Protein AF-A0A930B1C9-F1 (afdb_monomer_lite)

Secondary structure (DSSP, 8-state):
--HHHHHTTSGGG-THHHHHHHHHHHHHHHHHHHGGGT--HHHHHHHHHHHHHTT--

Radius of gyration: 18.49 Å; chains: 1; bounding box: 47×23×46 Å

Structure (mmCIF, N/CA/C/O backbone):
data_AF-A0A930B1C9-F1
#
_entry.id   AF-A0A930B1C9-F1
#
loop_
_atom_site.group_PDB
_atom_site.id
_atom_site.type_symbol
_atom_site.label_atom_id
_atom_site.label_alt_id
_atom_site.label_comp_id
_atom_site.label_asym_id
_atom_site.label_entity_id
_atom_site.label_seq_id
_atom_site.pdbx_PDB_ins_code
_atom_site.Cartn_x
_atom_site.Cartn_y
_atom_site.Cartn_z
_atom_site.occupancy
_atom_site.B_iso_or_equiv
_atom_site.auth_seq_id
_atom_site.auth_comp_id
_atom_site.auth_asym_id
_atom_site.auth_atom_id
_atom_site.pdbx_PDB_model_num
ATOM 1 N N . MET A 1 1 ? -32.132 11.770 21.153 1.00 54.09 1 MET A N 1
ATOM 2 C CA . MET A 1 1 ? -31.700 11.453 19.769 1.00 54.09 1 MET A CA 1
ATOM 3 C C . MET A 1 1 ? -30.234 11.815 19.455 1.00 54.09 1 MET A C 1
ATOM 5 O O . MET A 1 1 ? -29.817 11.608 18.328 1.00 54.09 1 MET A O 1
ATOM 9 N N . ALA A 1 2 ? -29.416 12.296 20.409 1.00 60.09 2 ALA A N 1
ATOM 10 C CA . ALA A 1 2 ? -28.000 12.621 20.153 1.00 60.09 2 ALA A CA 1
ATOM 11 C C . ALA A 1 2 ? -27.023 11.435 20.341 1.00 60.09 2 ALA A C 1
ATOM 13 O O . ALA A 1 2 ? -26.013 11.373 19.651 1.00 60.09 2 ALA A O 1
ATOM 14 N N . GLY A 1 3 ? -27.335 10.468 21.218 1.00 59.94 3 GLY A N 1
ATOM 15 C CA . GLY A 1 3 ? -26.450 9.322 21.498 1.00 59.94 3 GLY A CA 1
ATOM 16 C C . GLY A 1 3 ? -26.293 8.346 20.326 1.00 59.94 3 GLY A C 1
ATOM 17 O O . GLY A 1 3 ? -25.191 7.903 20.035 1.00 59.94 3 GLY A O 1
ATOM 18 N N . GLN A 1 4 ? -27.367 8.112 19.566 1.00 59.53 4 GLN A N 1
ATOM 19 C CA . GLN A 1 4 ? -27.377 7.150 18.456 1.00 59.53 4 GLN A CA 1
ATOM 20 C C . GLN A 1 4 ? -26.470 7.570 17.280 1.00 59.53 4 GLN A C 1
ATOM 22 O O . GLN A 1 4 ? -25.965 6.726 16.550 1.00 59.53 4 GLN A O 1
ATOM 27 N N . LYS A 1 5 ? -26.230 8.880 17.115 1.00 63.28 5 LYS A N 1
ATOM 28 C CA . LYS A 1 5 ? -25.403 9.452 16.038 1.00 63.28 5 LYS A CA 1
ATOM 29 C C . LYS A 1 5 ? -23.897 9.316 16.307 1.00 63.28 5 LYS A C 1
ATOM 31 O O . LYS A 1 5 ? -23.105 9.370 15.373 1.00 63.28 5 LYS A O 1
ATOM 36 N N . ILE A 1 6 ? -23.499 9.151 17.572 1.00 71.81 6 ILE A N 1
ATOM 37 C CA . ILE A 1 6 ? -22.095 8.945 17.961 1.00 71.81 6 ILE A CA 1
ATOM 38 C C . ILE A 1 6 ? -21.709 7.471 17.806 1.00 71.81 6 ILE A C 1
ATOM 40 O O . ILE A 1 6 ? -20.615 7.178 17.330 1.00 71.81 6 ILE A O 1
ATOM 44 N N . ASP A 1 7 ? -22.619 6.542 18.112 1.00 78.25 7 ASP A N 1
ATOM 45 C CA . ASP A 1 7 ? -22.375 5.108 17.922 1.00 78.25 7 ASP A CA 1
ATOM 46 C C . ASP A 1 7 ? -22.082 4.751 16.457 1.00 78.25 7 ASP A C 1
ATOM 48 O O . ASP A 1 7 ? -21.166 3.977 16.180 1.00 78.25 7 ASP A O 1
ATOM 52 N N . THR A 1 8 ? -22.770 5.378 15.497 1.00 85.25 8 THR A N 1
ATOM 53 C CA . THR A 1 8 ? -22.515 5.167 14.061 1.00 85.25 8 THR A CA 1
ATOM 54 C C . THR A 1 8 ? -21.155 5.672 13.587 1.00 85.25 8 THR A C 1
ATOM 56 O O . THR A 1 8 ? -20.727 5.281 12.510 1.00 85.25 8 THR A O 1
ATOM 59 N N . LEU A 1 9 ? -20.480 6.535 14.355 1.00 89.00 9 LEU A N 1
ATOM 60 C CA . LEU A 1 9 ? -19.158 7.083 14.024 1.00 89.00 9 LEU A CA 1
ATOM 61 C C . LEU A 1 9 ? -18.007 6.303 14.675 1.00 89.00 9 LEU A C 1
ATOM 63 O O . LEU A 1 9 ? -1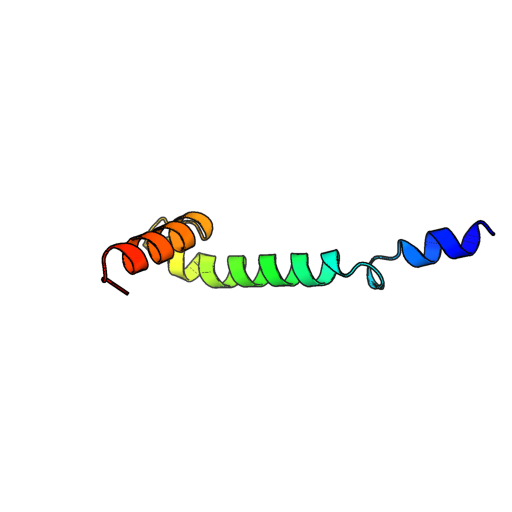6.841 6.650 14.482 1.00 89.00 9 LEU A O 1
ATOM 67 N N . LYS A 1 10 ? -18.302 5.239 15.432 1.00 90.75 10 LYS A N 1
ATOM 68 C CA . LYS A 1 10 ? -17.271 4.343 15.965 1.00 90.75 10 LYS A CA 1
ATOM 69 C C . LYS A 1 10 ? -16.491 3.689 14.830 1.00 90.75 10 LYS A C 1
ATOM 71 O O . LYS A 1 10 ? -17.058 3.335 13.797 1.00 90.75 10 LYS A O 1
ATOM 76 N N . LEU A 1 11 ? -15.193 3.494 15.055 1.00 88.94 11 LEU A N 1
ATOM 77 C CA . LEU A 1 11 ? -14.259 2.948 14.070 1.00 88.94 11 LEU A CA 1
ATOM 78 C C . LEU A 1 11 ? -14.651 1.541 13.598 1.00 88.94 11 LEU A C 1
ATOM 80 O O . LEU A 1 11 ? -14.556 1.246 12.413 1.00 88.94 11 LEU A O 1
ATOM 84 N N . GLU 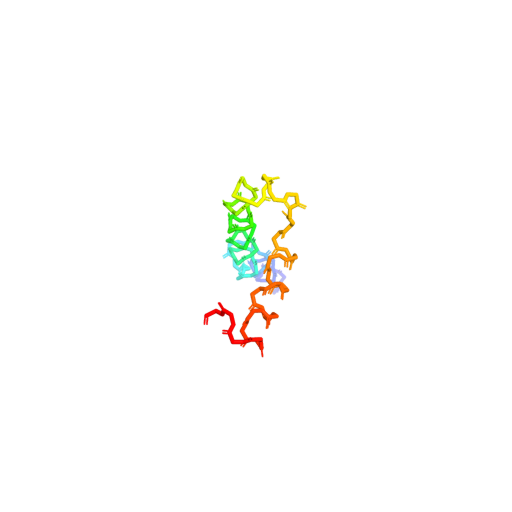A 1 12 ? -15.142 0.705 14.516 1.00 88.75 12 GLU A N 1
ATOM 85 C CA . GLU A 1 12 ? -15.644 -0.647 14.228 1.00 88.75 12 GLU A CA 1
ATOM 86 C C . GLU A 1 12 ? -16.822 -0.656 13.240 1.00 88.75 12 GLU A C 1
ATOM 88 O O . GLU A 1 12 ? -16.991 -1.616 12.495 1.00 88.75 12 GLU A O 1
ATOM 93 N N . ASN A 1 13 ? -17.583 0.441 13.183 1.00 92.44 13 ASN A N 1
ATOM 94 C CA . ASN A 1 13 ? -18.718 0.615 12.279 1.00 92.44 13 ASN A CA 1
ATOM 95 C C . ASN A 1 13 ? -18.313 1.243 10.935 1.00 92.44 13 ASN A C 1
ATOM 97 O O . ASN A 1 13 ? -19.141 1.348 10.031 1.00 92.44 13 ASN A O 1
ATOM 101 N N . GLN A 1 14 ? -17.054 1.671 10.779 1.00 93.81 14 GLN A N 1
ATOM 102 C CA . GLN A 1 14 ? -16.574 2.285 9.544 1.00 93.81 14 GLN A CA 1
ATOM 103 C C . GLN A 1 14 ? -15.969 1.230 8.623 1.00 93.81 14 GLN A C 1
ATOM 105 O O . GLN A 1 14 ? -14.820 0.842 8.807 1.00 93.81 14 GLN A O 1
ATOM 110 N N . LEU A 1 15 ? -16.682 0.839 7.563 1.00 93.12 15 LEU A N 1
ATOM 111 C CA . LEU A 1 15 ? -16.156 -0.066 6.527 1.00 93.12 15 LEU A CA 1
ATOM 112 C C . LEU A 1 15 ? -14.851 0.446 5.886 1.00 93.12 15 LEU A C 1
ATOM 114 O O . LEU A 1 15 ? -13.996 -0.344 5.487 1.00 93.12 15 LEU A O 1
ATOM 118 N N . CYS A 1 16 ? -14.661 1.766 5.810 1.00 94.50 16 CYS A N 1
ATOM 119 C CA . CYS A 1 16 ? -13.446 2.351 5.247 1.00 94.50 16 CYS A CA 1
ATOM 120 C C . CYS A 1 16 ? -12.186 1.990 6.047 1.00 94.50 16 CYS A C 1
ATOM 122 O O . CYS A 1 16 ? -11.107 1.900 5.463 1.00 94.50 16 CYS A O 1
ATOM 124 N N . PHE A 1 17 ? -12.303 1.738 7.354 1.00 95.25 17 PHE A N 1
ATOM 125 C CA . PHE A 1 17 ? -11.156 1.453 8.207 1.00 95.25 17 PHE A CA 1
ATOM 126 C C . PHE A 1 17 ? -10.516 0.077 7.952 1.00 95.25 17 PHE A C 1
ATOM 128 O O . PHE A 1 17 ? -9.313 0.046 7.676 1.00 95.25 17 PHE A O 1
ATOM 135 N N . PRO A 1 18 ? -11.244 -1.061 7.979 1.00 95.62 18 PRO A N 1
ATOM 136 C CA . PRO A 1 18 ? -10.657 -2.350 7.634 1.00 95.62 18 PRO A CA 1
ATOM 137 C C . PRO A 1 18 ? -10.160 -2.381 6.183 1.00 95.62 18 PRO A C 1
ATOM 139 O O . PRO A 1 18 ? -9.113 -2.974 5.932 1.00 95.62 18 PRO A O 1
ATOM 142 N N . LEU A 1 19 ? -10.828 -1.691 5.248 1.00 96.94 19 LEU A N 1
ATOM 143 C CA . LEU A 1 19 ? -10.356 -1.567 3.862 1.00 96.94 19 LEU A CA 1
ATOM 144 C C . LEU A 1 19 ? -9.033 -0.796 3.767 1.00 96.94 19 LEU A C 1
ATOM 146 O O . LEU A 1 19 ? -8.094 -1.264 3.126 1.00 96.94 19 LEU A O 1
ATOM 150 N N . TYR A 1 20 ? -8.918 0.345 4.450 1.00 96.19 20 TYR A N 1
ATOM 151 C CA . TYR A 1 20 ? -7.672 1.111 4.532 1.00 96.19 20 TYR A CA 1
ATOM 152 C C . TYR A 1 20 ? -6.540 0.282 5.155 1.00 96.19 20 TYR A C 1
ATOM 154 O O . TYR A 1 20 ? -5.428 0.228 4.622 1.00 96.19 20 TYR A O 1
ATOM 162 N N . ALA A 1 21 ? -6.824 -0.401 6.267 1.00 96.50 21 ALA A N 1
ATOM 163 C CA . ALA A 1 21 ? -5.853 -1.247 6.948 1.00 96.50 21 ALA A CA 1
ATOM 164 C C . ALA A 1 21 ? -5.389 -2.410 6.054 1.00 96.50 21 ALA A C 1
ATOM 166 O O . ALA A 1 21 ? -4.195 -2.713 6.015 1.00 96.50 21 ALA A O 1
ATOM 167 N N . ALA A 1 22 ? -6.309 -3.034 5.313 1.00 97.62 22 ALA A N 1
ATOM 168 C CA . ALA A 1 22 ? -5.998 -4.089 4.354 1.00 97.62 22 ALA A CA 1
ATOM 169 C C . ALA A 1 22 ? -5.139 -3.568 3.194 1.00 97.62 22 ALA A C 1
ATOM 171 O O . ALA A 1 22 ? -4.087 -4.144 2.919 1.00 97.62 22 ALA A O 1
ATOM 172 N N . ALA A 1 23 ? -5.521 -2.447 2.575 1.00 96.88 23 ALA A N 1
ATOM 173 C CA . ALA A 1 23 ? -4.760 -1.845 1.482 1.00 96.88 23 ALA A CA 1
ATOM 174 C C . ALA A 1 23 ? -3.323 -1.514 1.915 1.00 96.88 23 ALA A C 1
ATOM 176 O O . ALA A 1 23 ? -2.364 -1.881 1.238 1.00 96.88 23 ALA A O 1
ATOM 177 N N . ARG A 1 24 ? -3.153 -0.924 3.106 1.00 97.38 24 ARG A N 1
ATOM 178 C CA . ARG A 1 24 ? -1.827 -0.634 3.667 1.00 97.38 24 ARG A CA 1
ATOM 179 C C . ARG A 1 24 ? -0.996 -1.898 3.894 1.00 97.38 24 ARG A C 1
ATOM 181 O O . ARG A 1 24 ? 0.208 -1.879 3.644 1.00 97.38 24 ARG A O 1
ATOM 188 N N . LYS A 1 25 ? -1.615 -2.987 4.365 1.00 98.06 25 LYS A N 1
ATOM 189 C CA . LYS A 1 25 ? -0.932 -4.279 4.548 1.00 98.06 25 LYS A CA 1
ATOM 190 C C . LYS A 1 25 ? -0.480 -4.876 3.219 1.00 98.06 25 LYS A C 1
ATOM 192 O O . LYS A 1 25 ? 0.641 -5.366 3.148 1.00 98.06 25 LYS A O 1
ATOM 197 N N . ILE A 1 26 ? -1.309 -4.787 2.179 1.00 97.75 26 ILE A N 1
ATOM 198 C CA . ILE A 1 26 ? -0.947 -5.223 0.825 1.00 97.75 26 ILE A CA 1
ATOM 199 C C . ILE A 1 26 ? 0.260 -4.420 0.336 1.00 97.75 26 ILE A C 1
ATOM 201 O O . ILE A 1 26 ? 1.286 -5.007 0.010 1.00 97.75 26 ILE A O 1
ATOM 205 N N . THR A 1 27 ? 0.201 -3.087 0.378 1.00 97.62 27 THR A N 1
ATOM 206 C CA . THR A 1 27 ? 1.335 -2.245 -0.031 1.00 97.62 27 THR A CA 1
ATOM 207 C C . THR A 1 27 ? 2.611 -2.587 0.745 1.00 97.62 27 THR A C 1
ATOM 209 O O . THR A 1 27 ? 3.664 -2.755 0.137 1.00 97.62 27 THR A O 1
ATOM 212 N N . ALA A 1 28 ? 2.522 -2.765 2.069 1.00 97.69 28 ALA A N 1
ATOM 213 C CA . ALA A 1 28 ? 3.668 -3.129 2.903 1.00 97.69 28 ALA A CA 1
ATOM 214 C C . ALA A 1 28 ? 4.269 -4.500 2.548 1.00 97.69 28 ALA A C 1
ATOM 216 O O . ALA A 1 28 ? 5.487 -4.656 2.620 1.00 97.69 28 ALA A O 1
ATOM 217 N N . ALA A 1 29 ? 3.441 -5.468 2.148 1.00 98.12 29 ALA A N 1
ATOM 218 C CA . ALA A 1 29 ? 3.899 -6.784 1.709 1.00 98.12 29 ALA A CA 1
ATOM 219 C C . ALA A 1 29 ? 4.675 -6.720 0.381 1.00 98.12 29 ALA A C 1
ATOM 221 O O . ALA A 1 29 ? 5.639 -7.461 0.204 1.00 98.12 29 ALA A O 1
ATOM 222 N N . TYR A 1 30 ? 4.305 -5.807 -0.524 1.00 98.00 30 TYR A N 1
ATOM 223 C CA . TYR A 1 30 ? 4.998 -5.616 -1.804 1.00 98.00 30 TYR A CA 1
ATOM 224 C C . TYR A 1 30 ? 6.266 -4.760 -1.686 1.00 98.00 30 TYR A C 1
ATOM 226 O O . TYR A 1 30 ? 7.208 -4.973 -2.445 1.00 98.00 30 TYR A O 1
ATOM 234 N N . THR A 1 31 ? 6.351 -3.834 -0.724 1.00 97.00 31 THR A N 1
ATOM 235 C CA . THR A 1 31 ? 7.535 -2.975 -0.521 1.00 97.00 31 THR A CA 1
ATOM 236 C C . THR A 1 31 ? 8.882 -3.721 -0.551 1.00 97.00 31 THR A C 1
ATOM 238 O O . THR A 1 31 ? 9.758 -3.287 -1.298 1.00 97.00 31 THR A O 1
ATOM 241 N N . PRO A 1 32 ? 9.113 -4.819 0.200 1.00 97.75 32 PRO A N 1
ATOM 242 C CA . PRO A 1 32 ? 10.402 -5.515 0.162 1.00 97.75 32 PRO A CA 1
ATOM 243 C C . PRO A 1 32 ? 10.688 -6.194 -1.184 1.00 97.75 32 PRO A C 1
ATOM 245 O O . PRO A 1 32 ? 11.854 -6.319 -1.544 1.00 97.75 32 PRO A O 1
ATOM 248 N N . LEU A 1 33 ? 9.653 -6.597 -1.927 1.00 97.75 33 LEU A N 1
ATOM 249 C CA . LEU A 1 33 ? 9.788 -7.220 -3.248 1.00 97.75 33 LEU A CA 1
ATOM 250 C C . LEU A 1 33 ? 10.165 -6.193 -4.319 1.00 97.75 33 LEU A C 1
ATOM 252 O O . LEU A 1 33 ? 10.917 -6.499 -5.237 1.00 97.75 33 LEU A O 1
ATOM 256 N N . LEU A 1 34 ? 9.650 -4.969 -4.186 1.00 97.94 34 LEU A N 1
ATOM 257 C CA . LEU A 1 34 ? 9.866 -3.886 -5.144 1.00 97.94 34 LEU A CA 1
ATOM 258 C C . LEU A 1 34 ? 11.115 -3.049 -4.838 1.00 97.94 34 LEU A C 1
ATOM 260 O O . LEU A 1 34 ? 11.659 -2.404 -5.733 1.00 97.94 34 LEU A O 1
ATOM 264 N N . LYS A 1 35 ? 11.606 -3.082 -3.594 1.00 97.25 35 LYS A N 1
ATOM 265 C CA . LYS A 1 35 ? 12.787 -2.325 -3.156 1.00 97.25 35 LYS A CA 1
ATOM 266 C C . LYS A 1 35 ? 14.050 -2.585 -3.998 1.00 97.25 35 LYS A C 1
ATOM 268 O O . LYS A 1 35 ? 14.714 -1.604 -4.316 1.00 97.25 35 LYS A O 1
ATOM 273 N N . PRO A 1 36 ? 14.401 -3.829 -4.389 1.00 97.94 36 PRO A N 1
ATOM 274 C CA . PRO A 1 36 ? 15.570 -4.087 -5.237 1.00 97.94 36 PRO A CA 1
ATOM 275 C C . PRO A 1 36 ? 15.453 -3.503 -6.650 1.00 97.94 36 PRO A C 1
ATOM 277 O O . PRO A 1 36 ? 16.466 -3.303 -7.306 1.00 97.94 36 PRO A O 1
ATOM 280 N N . LEU A 1 37 ? 14.225 -3.244 -7.107 1.00 96.88 37 LEU A N 1
ATOM 281 C CA . LEU A 1 37 ? 13.917 -2.642 -8.405 1.00 96.88 37 LEU A CA 1
ATOM 282 C C . LEU A 1 37 ? 13.767 -1.115 -8.312 1.00 96.88 37 LEU A C 1
ATOM 284 O O . LEU A 1 37 ? 13.354 -0.488 -9.280 1.00 96.88 37 LEU A O 1
ATOM 288 N N . GLU A 1 38 ? 14.018 -0.537 -7.129 1.00 97.44 38 GLU A N 1
ATOM 289 C CA . GLU A 1 38 ? 13.794 0.882 -6.820 1.00 97.44 38 GLU A CA 1
ATOM 290 C C . GLU A 1 38 ? 12.375 1.358 -7.180 1.00 97.44 38 GLU A C 1
ATOM 292 O O . GLU A 1 38 ? 12.147 2.511 -7.546 1.00 97.44 38 GLU A O 1
ATOM 297 N N . MET A 1 39 ? 11.398 0.453 -7.053 1.00 97.25 39 MET A N 1
ATOM 298 C CA . MET A 1 39 ? 10.034 0.662 -7.521 1.00 97.25 39 MET A CA 1
ATOM 299 C C . MET A 1 39 ? 9.047 0.834 -6.362 1.00 97.25 39 MET A C 1
ATOM 301 O O . MET A 1 39 ? 9.104 0.156 -5.334 1.00 97.25 39 MET A O 1
ATOM 305 N N . THR A 1 40 ? 8.090 1.740 -6.540 1.00 97.50 40 THR A N 1
ATOM 306 C CA . THR A 1 40 ? 6.944 1.908 -5.635 1.00 97.50 40 THR A CA 1
ATOM 307 C C . THR A 1 40 ? 5.783 0.996 -6.033 1.00 97.50 40 THR A C 1
ATOM 309 O O . THR A 1 40 ? 5.650 0.609 -7.192 1.00 97.50 40 THR A O 1
ATOM 312 N N . TYR A 1 41 ? 4.878 0.700 -5.093 1.00 97.31 41 TYR A N 1
ATOM 313 C CA . TYR A 1 41 ? 3.669 -0.081 -5.392 1.00 97.31 41 TYR A CA 1
ATOM 314 C C . TYR A 1 41 ? 2.815 0.559 -6.500 1.00 97.31 41 TYR A C 1
ATOM 316 O O . TYR A 1 41 ? 2.320 -0.138 -7.375 1.00 97.31 41 TYR A O 1
ATOM 324 N N . THR A 1 42 ? 2.694 1.890 -6.524 1.00 96.75 42 THR A N 1
ATOM 325 C CA . THR A 1 42 ? 1.951 2.597 -7.579 1.00 96.75 42 THR A CA 1
ATOM 326 C C . THR A 1 42 ? 2.615 2.457 -8.947 1.00 96.75 42 THR A C 1
ATOM 328 O O . THR A 1 42 ? 1.926 2.194 -9.927 1.00 96.75 42 THR A O 1
ATOM 331 N N . GLN A 1 43 ? 3.943 2.598 -9.026 1.00 97.75 43 GLN A N 1
ATOM 332 C CA . GLN A 1 43 ? 4.677 2.370 -10.276 1.00 97.75 43 GLN A CA 1
ATOM 333 C C . GLN A 1 43 ? 4.507 0.928 -10.760 1.00 97.75 43 GLN A C 1
ATOM 335 O O . GLN A 1 43 ? 4.266 0.721 -11.943 1.00 97.75 43 GLN A O 1
ATOM 340 N N . TYR A 1 44 ? 4.543 -0.052 -9.852 1.00 97.31 44 TYR A N 1
ATOM 341 C CA . TYR A 1 44 ? 4.274 -1.450 -10.186 1.00 97.31 44 TYR A CA 1
ATOM 342 C C . TYR A 1 44 ? 2.900 -1.635 -10.846 1.00 97.31 44 TYR A C 1
ATOM 344 O O . TYR A 1 44 ? 2.820 -2.259 -11.897 1.00 97.31 44 TYR A O 1
ATOM 352 N N . ILE A 1 45 ? 1.835 -1.035 -10.299 1.00 97.19 45 ILE A N 1
ATOM 353 C CA . ILE A 1 45 ? 0.499 -1.091 -10.920 1.00 97.19 45 ILE A CA 1
ATOM 354 C C . ILE A 1 45 ? 0.495 -0.460 -12.319 1.00 97.19 45 ILE A C 1
ATOM 356 O O . ILE A 1 45 ? -0.122 -1.007 -13.229 1.00 97.19 45 ILE A O 1
ATOM 360 N N . VAL A 1 46 ? 1.197 0.660 -12.518 1.00 97.31 46 VAL A N 1
ATOM 361 C CA . VAL A 1 46 ? 1.331 1.267 -13.853 1.00 97.31 46 VAL A CA 1
ATOM 362 C C . VAL A 1 46 ? 2.010 0.299 -14.822 1.00 97.31 46 VAL A C 1
ATOM 364 O O . VAL A 1 46 ? 1.511 0.119 -15.928 1.00 97.31 46 VAL A O 1
ATOM 367 N N . PHE A 1 47 ? 3.095 -0.363 -14.409 1.00 96.56 47 PHE A N 1
ATOM 368 C CA . PHE A 1 47 ? 3.768 -1.356 -15.246 1.00 96.56 47 PHE A CA 1
ATOM 369 C C . PHE A 1 47 ? 2.891 -2.563 -15.561 1.00 96.56 47 PHE A C 1
ATOM 371 O O . PHE A 1 47 ? 2.906 -2.994 -16.704 1.00 96.56 47 PHE A O 1
ATOM 378 N N . LEU A 1 48 ? 2.080 -3.056 -14.618 1.00 96.19 48 LEU A N 1
ATOM 379 C CA . LEU A 1 48 ? 1.118 -4.126 -14.907 1.00 96.19 48 LEU A CA 1
ATOM 380 C C . LEU A 1 48 ? 0.162 -3.735 -16.044 1.00 96.19 48 LEU A C 1
ATOM 382 O O . LEU A 1 48 ? -0.033 -4.513 -16.969 1.00 96.19 48 LEU A O 1
ATOM 386 N N . VAL A 1 49 ? -0.371 -2.509 -16.014 1.00 96.62 49 VAL A N 1
ATOM 387 C CA . VAL A 1 49 ? -1.264 -2.003 -17.071 1.00 96.62 49 VAL A CA 1
ATOM 388 C C . VAL A 1 49 ? -0.529 -1.827 -18.403 1.00 96.62 49 VAL A C 1
ATOM 390 O O . VAL A 1 49 ? -1.108 -2.066 -19.458 1.00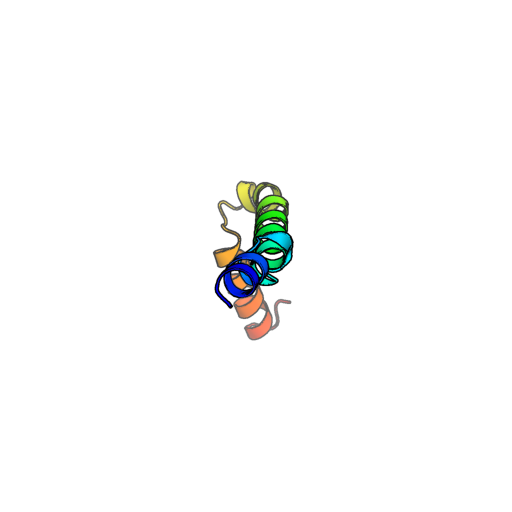 96.62 49 VAL A O 1
ATOM 393 N N . LEU A 1 50 ? 0.726 -1.372 -18.380 1.00 96.19 50 LEU A N 1
ATOM 394 C CA . LEU A 1 50 ? 1.527 -1.226 -19.599 1.00 96.19 50 LEU A CA 1
ATOM 395 C C . LEU A 1 50 ? 1.881 -2.590 -20.200 1.00 96.19 50 LEU A C 1
ATOM 397 O O . LEU A 1 50 ? 1.699 -2.782 -21.395 1.00 96.19 50 LEU A O 1
ATOM 401 N N . TRP A 1 51 ? 2.303 -3.552 -19.379 1.00 95.88 51 TRP A N 1
ATOM 402 C CA . TRP A 1 51 ? 2.615 -4.907 -19.829 1.00 95.88 51 TRP A CA 1
ATOM 403 C C . TRP A 1 51 ? 1.395 -5.635 -20.383 1.00 95.88 51 TRP A C 1
ATOM 405 O O . TRP A 1 51 ? 1.530 -6.347 -21.369 1.00 95.88 51 TRP A O 1
ATOM 415 N N . GLU A 1 52 ? 0.211 -5.427 -19.807 1.00 94.44 52 GLU A N 1
ATOM 416 C CA . GLU A 1 52 ? -1.038 -5.950 -20.369 1.00 94.44 52 GLU A CA 1
ATOM 417 C C . GLU A 1 52 ? -1.345 -5.338 -21.747 1.00 94.44 52 GLU A C 1
ATOM 419 O O . GLU A 1 52 ? -1.785 -6.042 -22.648 1.00 94.44 52 GLU A O 1
ATOM 424 N N . LYS A 1 53 ? -1.085 -4.038 -21.945 1.00 91.88 53 LYS A N 1
ATOM 425 C CA . LYS A 1 53 ? -1.303 -3.364 -23.238 1.00 91.88 53 LYS A CA 1
ATOM 426 C C . LYS A 1 53 ? -0.300 -3.750 -24.319 1.00 91.88 53 LYS A C 1
ATOM 428 O O . LYS A 1 53 ? -0.648 -3.697 -25.495 1.00 91.88 53 LYS A O 1
ATOM 433 N N . ASP A 1 54 ? 0.921 -4.079 -23.918 1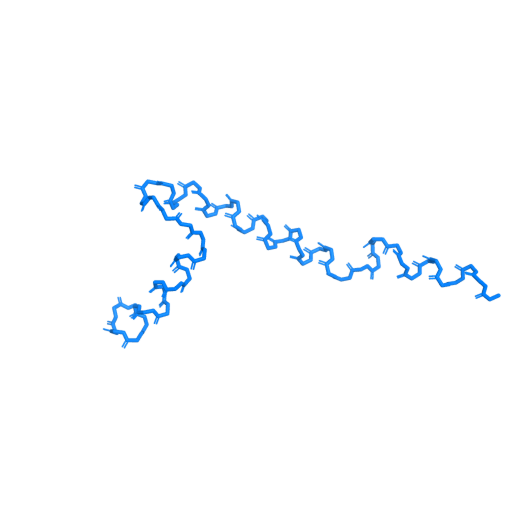.00 91.88 54 ASP A N 1
ATOM 434 C CA . ASP A 1 54 ? 2.013 -4.431 -24.824 1.00 91.88 54 ASP A CA 1
ATOM 435 C C . ASP A 1 54 ? 2.082 -5.954 -25.098 1.00 91.88 54 ASP A C 1
ATOM 437 O O . ASP A 1 54 ? 3.044 -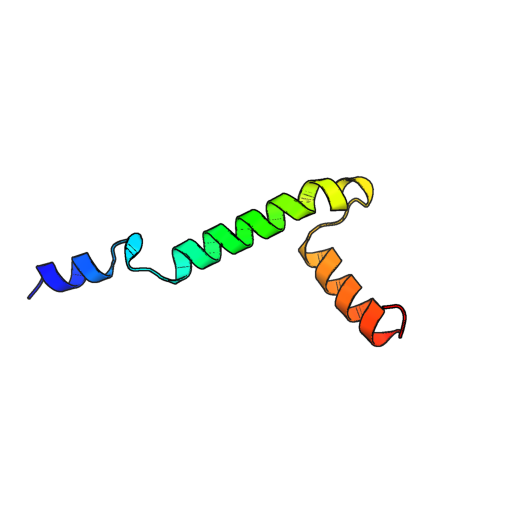6.410 -25.715 1.00 91.88 54 ASP A O 1
ATOM 441 N N . ASP A 1 55 ? 1.092 -6.743 -24.641 1.00 84.31 55 ASP A N 1
ATOM 442 C CA . ASP A 1 55 ? 1.048 -8.221 -24.702 1.00 84.31 55 ASP A CA 1
ATOM 443 C C . ASP A 1 55 ? 2.271 -8.905 -24.042 1.00 84.31 55 ASP A C 1
ATOM 445 O O . ASP A 1 55 ? 2.754 -9.954 -24.476 1.00 84.31 55 ASP A O 1
ATOM 449 N N . ILE A 1 56 ? 2.806 -8.290 -22.983 1.00 78.19 56 ILE A N 1
ATOM 450 C CA . ILE A 1 56 ? 3.975 -8.766 -22.220 1.00 78.19 56 ILE A CA 1
ATOM 451 C C . ILE A 1 56 ? 3.549 -9.596 -20.990 1.00 78.19 56 ILE A C 1
ATOM 453 O O . ILE A 1 56 ? 4.371 -10.335 -20.440 1.00 78.19 56 ILE A O 1
ATOM 457 N N . SER A 1 57 ? 2.288 -9.478 -20.551 1.00 56.66 57 SER A N 1
ATOM 458 C CA . SER A 1 57 ? 1.738 -10.167 -19.370 1.00 56.66 57 SER A CA 1
ATOM 459 C C . SER A 1 57 ? 0.987 -11.460 -19.675 1.00 56.66 57 SER A C 1
ATOM 461 O O . SER A 1 57 ? 0.374 -11.578 -20.753 1.00 56.66 57 SER A O 1
#

pLDDT: mean 90.53, std 12.11, range [54.09, 98.12]

Sequence (57 aa):
MAGQKIDTLKLENQLCFPLYAAARKITAAYTPLLKPLEMTYTQYIVFLVLWEKDDIS

Foldseek 3Di:
DPPVVVVCVDPVNDPVNVVVVVVVVVQVVCCVVCVVVVDHPVRVVVVVVVCVVVVND

=== Feature glossary ===
Feature key, reading from the visual/contextual features back to the raw sequence:

Rendered structure images. Structure images are PyMOL renders from six orthogonal camera directions. Cartoon representation draws helices as coils and strands as arrows; sticks shows the backbone as bonds; surface shows the solvent-excluded envelope. Rainbow coloring maps sequence position to hue (blue→red, N→C); chain coloring assigns a distinct color per polypeptide.

Contact-map, Ramachandran, and PAE plots. Three diagnostic plots accompany the record. The Cα contact map visualizes the tertiary structure as a 2D adjacency matrix (8 Å cutoff, sequence-local cont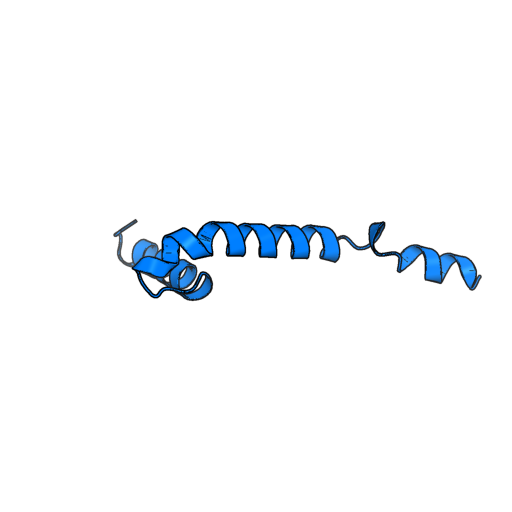acts suppressed). The Ramachandran plot shows the distribution of backbone (φ, ψ) torsions, with points in the α and β basins reflecting secondary structure content. The PAE plot shows AlphaFold's inter-residue confidence as a color matrix.

InterPro / GO / CATH / organism. The annotation block draws on four external resources. InterPro: which protein families and domains the sequence belongs to. GO: standardized terms for what the protein does, what process it participates in, and where in the cell it acts. CATH: which structural fold it has in the CATH hierarchy. Organism: the species of origin.

Nearest PDB structures. Structural nearest neighbors (via Foldseek easy-search vs the PDB). Reported per hit: target PDB id, E-value, and alignment TM-score. A TM-score above ~0.5 is the conventional threshold for 'same fold'.

Predicted aligned error. Predicted aligned error is AlphaFold's pairwise confidence. Unlike pLDDT (per-residue), PAE is per-residue-pair and captures whether two parts of the structure are correctly placed relative to each other. Units are ångströms of expected positional error.

Solvent-accessible surface area. SASA measures how much of the protein is reachable by solvent. It is computed by rolling a water-sized probe over the atomic surface and summing the exposed area (Å²). Per-residue SASA distinguishes core (buried, low SASA) from surface (exposed, high SASA) residues; total SASA is a whole-molecule size measure.

B-factor. Crystallographic B-factors measure how much each atom's electron density is smeared out, in Å². They rise in mobile loops and surface residues and fall in the buried interior. In AlphaFold models this column is repurposed to hold pLDDT instead.

pLDDT. For AlphaFold models, the B-factor field carries pLDDT — the model's own estimate of local accuracy on a 0–100 scale. Regions with pLDDT<50 should be treated as essentially unmodeled; they often correspond to intrinsically disordered segments.

Backbone torsions (φ/ψ). φ (phi) and ψ (psi) are the two rotatable backbone dihedrals per residue: φ is the C(i-1)–N–Cα–C torsion, ψ is the N–Cα–C–N(i+1) torsion, both in degrees on (−180°, 180°]. α-helical residues cluster near (−60°, −45°); β-strand residues near (−120°, +130°). A Ramachandran plot is simply a scatter of (φ, ψ) for every residue.

Radius of gyration, Cα contacts, bounding box. Radius of gyration (Rg) is the root-mean-square distance of Cα atoms from their centroid — a single number for overall size and compactness. A globular domain of N residues has Rg ≈ 2.2·N^0.38 Å; an extended or disordered chain has a much larger Rg. The Cα contact count is the number of residue pairs whose Cα atoms are within 8 Å and are more than four positions apart in sequence — a standard proxy for tertiary packing density. The bounding box is the smallest axis-aligned box enclosing all Cα atoms.

Secondary structure (3-state, P-SEA). Three-state secondary structure (P-SEA) collapses the eight DSSP classes into helix (a), strand (b), and coil (c). P-SEA assigns these from Cα geometry alone — distances and angles — without requiring backbone oxygens, so it works on any Cα trace.

Secondary structure (8-state, DSSP). Secondary structure is the local, repeating backbone conformation. DSSP classifies it into eight states by reading the hydrogen-bond network: three helix types (H, G, I), two β types (E, B), two non-regular types (T, S), and unstructured coil (-).

Foldseek 3Di. The Foldseek 3Di string encodes local tertiary geometry as a 20-letter alphabet — one character per residue — derived from the relative positions of nearby Cα atoms. Unlike the amino-acid sequence, 3Di is a direct function of the 3D structure, so two proteins with the same fold have similar 3Di strings even at low sequence identity.

mmCIF coordinates. Structure coordinates are given as an mmCIF _atom_site loop: one row per atom with element, residue name, chain id, sequence number, and x/y/z position in Å. Only the four main-chain atoms per residue are included here; side chains are omitted to keep the record compact.

Sequence. This is the polypeptide sequence — one letter per residue, N-terminus first. Length ranges from a few dozen residues for small domains to over a thousand for large multi-domain proteins.